Protein AF-A0A5C3KD18-F1 (afdb_monomer_lite)

Radius of gyration: 16.32 Å; chains: 1; bounding box: 27×26×52 Å

Secondary structure (DSSP, 8-state):
-PPPP--EEEETTEEEE-HHHHHHTT--GGGGGS---EEEEEETTTEEEEEETTSHHHHHHHHHHHHHT-HHHHHHHHHHT-

Organism: Coprinopsis marcescibilis (NCBI:txid230819)

Sequence (82 aa):
PGQKEFKVVLDGETLYIHQELAQALGWTEEALTKGVSLRLSGWSPHYFAITRKGTDTDLLAHGTIESSRNATVVATLEYLKK

Foldseek 3Di:
DDDDDWDWDADPNDIHGDPVVCVVLVNDPVCVVPPFDWDWADDPPPDTDIHGPPDPVNVVSNVVNVLVPDPVSVVVVVVVVD

pLDDT: mean 77.57, std 8.5, range [51.5, 88.12]

Structure (mmCIF, N/CA/C/O backbone):
data_AF-A0A5C3KD18-F1
#
_entry.id   AF-A0A5C3KD18-F1
#
loop_
_atom_site.group_PDB
_atom_site.id
_atom_site.type_symbol
_atom_site.label_atom_id
_atom_site.label_alt_id
_atom_site.label_comp_id
_atom_site.label_asym_id
_atom_site.label_entity_id
_atom_site.label_seq_id
_atom_site.pdbx_PDB_ins_code
_atom_site.Cartn_x
_atom_site.Cartn_y
_atom_site.Cartn_z
_atom_site.occupancy
_atom_site.B_iso_or_equiv
_atom_site.auth_seq_id
_atom_site.auth_comp_id
_atom_site.auth_asym_id
_atom_site.auth_atom_id
_atom_site.pdbx_PDB_model_num
ATOM 1 N N . PRO A 1 1 ? 11.709 12.917 1.715 1.00 51.50 1 PRO A N 1
ATOM 2 C CA . PRO A 1 1 ? 10.551 13.315 0.874 1.00 51.50 1 PRO A CA 1
ATOM 3 C C . PRO A 1 1 ? 9.243 13.050 1.632 1.00 51.50 1 PRO A C 1
ATOM 5 O O . PRO A 1 1 ? 9.072 11.947 2.137 1.00 51.50 1 PRO A O 1
ATOM 8 N N . GLY A 1 2 ? 8.386 14.063 1.796 1.00 68.88 2 GLY A N 1
ATOM 9 C CA . GLY A 1 2 ? 7.110 13.916 2.509 1.00 68.88 2 GLY A CA 1
ATOM 10 C C . GLY A 1 2 ? 6.098 13.051 1.751 1.00 68.88 2 GLY A C 1
ATOM 11 O O . GLY A 1 2 ? 6.266 12.789 0.558 1.00 68.88 2 GLY A O 1
ATOM 12 N N . GLN A 1 3 ? 5.050 12.614 2.450 1.00 69.69 3 GLN A N 1
ATOM 13 C CA . GLN A 1 3 ? 3.916 11.915 1.849 1.00 69.69 3 GLN A CA 1
ATOM 14 C C . GLN A 1 3 ? 3.225 12.845 0.839 1.00 69.69 3 GLN A C 1
ATOM 16 O O . GLN A 1 3 ? 2.933 13.996 1.155 1.00 69.69 3 GLN A O 1
ATOM 21 N N . LYS A 1 4 ? 3.007 12.361 -0.388 1.00 77.94 4 LYS A N 1
ATOM 22 C CA . LYS A 1 4 ? 2.243 13.071 -1.421 1.00 77.94 4 LYS A CA 1
ATOM 23 C C . LYS A 1 4 ? 0.854 12.458 -1.526 1.00 77.94 4 LYS A C 1
ATOM 25 O O . LYS A 1 4 ? 0.724 11.235 -1.535 1.00 77.94 4 LYS A O 1
ATOM 30 N N . GLU A 1 5 ? -0.157 13.307 -1.639 1.00 79.75 5 GLU A N 1
ATOM 31 C CA . GLU A 1 5 ? -1.531 12.889 -1.898 1.00 79.75 5 GLU A CA 1
ATOM 32 C C . GLU A 1 5 ? -1.843 13.004 -3.388 1.00 79.75 5 GLU A C 1
ATOM 34 O O . GLU A 1 5 ? -1.516 14.001 -4.032 1.00 79.75 5 GLU A O 1
ATOM 39 N N . PHE A 1 6 ? -2.493 11.979 -3.931 1.00 81.88 6 PHE A N 1
ATOM 40 C CA . PHE A 1 6 ? -2.918 11.933 -5.324 1.00 81.88 6 PHE A CA 1
ATOM 41 C C . PHE A 1 6 ? -4.408 11.622 -5.373 1.00 81.88 6 PHE A C 1
ATOM 43 O O . PHE A 1 6 ? -4.880 10.706 -4.698 1.00 81.88 6 PHE A O 1
ATOM 50 N N . LYS A 1 7 ? -5.152 12.366 -6.194 1.00 84.56 7 LYS A N 1
ATOM 51 C CA . LYS A 1 7 ? -6.539 12.017 -6.508 1.00 84.56 7 LYS A CA 1
ATOM 52 C C . LYS A 1 7 ? -6.552 10.898 -7.547 1.00 84.56 7 LYS A C 1
ATOM 54 O O . LYS A 1 7 ? -5.743 10.897 -8.473 1.00 84.56 7 LYS A O 1
ATOM 59 N N . VAL A 1 8 ? -7.479 9.964 -7.386 1.00 84.88 8 VAL A N 1
ATOM 60 C CA . VAL A 1 8 ? -7.733 8.871 -8.330 1.00 84.88 8 VAL A CA 1
ATOM 61 C C . VAL A 1 8 ? -9.217 8.860 -8.668 1.00 84.88 8 VAL A C 1
ATOM 6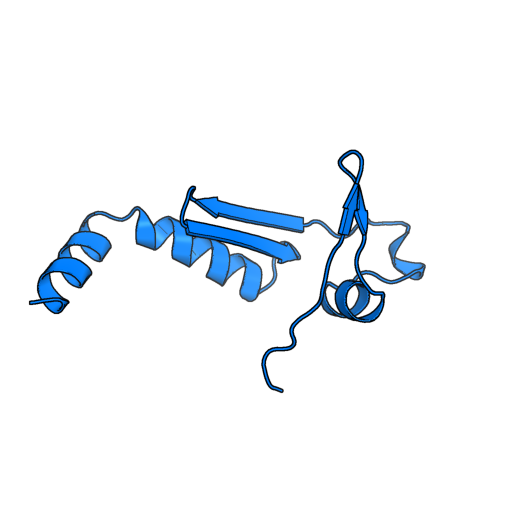3 O O . VAL A 1 8 ? -10.042 9.235 -7.832 1.00 84.88 8 VAL A O 1
ATOM 66 N N . VAL A 1 9 ? -9.556 8.467 -9.893 1.00 88.12 9 VAL A N 1
ATOM 67 C CA . VAL A 1 9 ? -10.947 8.380 -10.359 1.00 88.12 9 VAL A CA 1
ATOM 68 C C . VAL A 1 9 ? -11.265 6.919 -10.631 1.00 88.12 9 VAL A C 1
ATOM 70 O O . VAL A 1 9 ? -10.497 6.244 -11.308 1.00 88.12 9 VAL A O 1
ATOM 73 N N . LEU A 1 10 ? -12.382 6.431 -10.096 1.00 84.25 10 LEU A N 1
ATOM 74 C CA . LEU A 1 10 ? -12.905 5.100 -10.389 1.00 84.25 10 LEU A CA 1
ATOM 75 C C . LEU A 1 10 ? -14.148 5.256 -11.263 1.00 84.25 10 LEU A C 1
ATOM 77 O O . LEU A 1 10 ? -15.109 5.897 -10.840 1.00 84.25 10 LEU A O 1
ATOM 81 N N . ASP A 1 11 ? -14.125 4.666 -12.452 1.00 86.44 11 ASP A N 1
ATOM 82 C CA . ASP A 1 11 ? -15.265 4.638 -13.370 1.00 86.44 11 ASP A CA 1
ATOM 83 C C . ASP A 1 11 ? -15.322 3.286 -14.084 1.00 86.44 11 ASP A C 1
ATOM 85 O O . ASP A 1 11 ? -14.306 2.821 -14.596 1.00 86.44 11 ASP A O 1
ATOM 89 N N . GLY A 1 12 ? -16.487 2.631 -14.070 1.00 79.06 12 GLY A N 1
ATOM 90 C CA . GLY A 1 12 ? -16.697 1.335 -14.729 1.00 79.06 12 GLY A CA 1
ATOM 91 C C . GLY A 1 12 ? -15.614 0.293 -14.419 1.00 79.06 12 GLY A C 1
ATOM 92 O O . GLY A 1 12 ? -15.022 -0.258 -15.340 1.00 79.06 12 GLY A O 1
ATOM 93 N N . GLU A 1 13 ? -15.296 0.089 -13.133 1.00 79.94 13 GLU A N 1
ATOM 94 C CA . GLU A 1 13 ? -14.229 -0.818 -12.647 1.00 79.94 13 GLU A CA 1
ATOM 95 C C . GLU A 1 13 ? -12.793 -0.430 -13.056 1.00 79.94 13 GLU A C 1
ATOM 97 O O . GLU A 1 13 ? -11.834 -1.130 -12.729 1.00 79.94 13 GLU A O 1
ATOM 102 N N . THR A 1 14 ? -12.616 0.718 -13.710 1.00 77.06 14 THR A N 1
ATOM 103 C CA . THR A 1 14 ? -11.320 1.231 -14.157 1.00 77.06 14 THR A CA 1
ATOM 104 C C . THR A 1 14 ? -10.824 2.321 -13.214 1.00 77.06 14 THR A C 1
ATOM 106 O O . THR A 1 14 ? -11.506 3.319 -12.977 1.00 77.06 14 THR A O 1
ATOM 109 N N . LEU A 1 15 ? -9.615 2.140 -12.675 1.00 81.94 15 LEU A N 1
ATOM 110 C CA . LEU A 1 15 ? -8.948 3.133 -11.835 1.00 81.94 15 LEU A CA 1
ATOM 111 C C . LEU A 1 15 ? -8.022 4.011 -12.684 1.00 81.94 15 LEU A C 1
ATOM 113 O O . LEU A 1 15 ? -6.980 3.559 -13.157 1.00 81.94 15 LEU A O 1
ATOM 117 N N . TYR A 1 16 ? -8.373 5.283 -12.822 1.00 84.00 16 TYR A N 1
ATOM 118 C CA . TYR A 1 16 ? -7.555 6.299 -13.470 1.00 84.00 16 TYR A CA 1
ATOM 119 C C . TYR A 1 16 ? -6.677 6.990 -12.434 1.00 84.00 16 TYR A C 1
ATOM 121 O O . TYR A 1 16 ? -7.163 7.522 -11.429 1.00 84.00 16 TYR A O 1
ATOM 129 N N . ILE A 1 17 ? -5.374 7.008 -12.697 1.00 86.19 17 ILE A N 1
ATOM 130 C CA . ILE A 1 17 ? -4.387 7.657 -11.840 1.00 86.19 17 ILE A CA 1
ATOM 131 C C . ILE A 1 17 ? -3.540 8.646 -12.637 1.00 86.19 17 ILE A C 1
ATOM 133 O O . ILE A 1 17 ? -3.328 8.479 -13.836 1.00 86.19 17 ILE A O 1
ATOM 137 N N . HIS A 1 18 ? -3.021 9.670 -11.960 1.00 88.00 18 HIS A N 1
ATOM 138 C CA . HIS A 1 18 ? -2.059 10.588 -12.563 1.00 88.00 18 HIS A CA 1
ATOM 139 C C . HIS A 1 18 ? -0.751 9.870 -12.926 1.00 88.00 18 HIS A C 1
ATOM 141 O O . HIS A 1 18 ? -0.301 8.974 -12.209 1.00 88.00 18 HIS A O 1
ATOM 147 N N . GLN A 1 19 ? -0.101 10.322 -14.001 1.00 84.38 19 GLN A N 1
ATOM 148 C CA . GLN A 1 19 ? 1.169 9.769 -14.483 1.00 84.38 19 GLN A CA 1
ATOM 149 C C . GLN A 1 19 ? 2.255 9.749 -13.397 1.00 84.38 19 GLN A C 1
ATOM 151 O O . GLN A 1 19 ? 2.977 8.766 -13.276 1.00 84.38 19 GLN A O 1
ATOM 156 N N . GLU A 1 20 ? 2.345 10.790 -12.566 1.00 84.88 20 GLU A N 1
ATOM 157 C CA . GLU A 1 20 ? 3.312 10.840 -11.462 1.00 84.88 20 GLU A CA 1
ATOM 158 C C . GLU A 1 20 ? 3.102 9.709 -10.444 1.00 84.88 20 GLU A C 1
ATOM 160 O O . GLU A 1 20 ? 4.070 9.114 -9.968 1.00 84.88 20 GLU A O 1
ATOM 165 N N . LEU A 1 21 ? 1.842 9.375 -10.132 1.00 84.88 21 LEU A N 1
ATOM 166 C CA . LEU A 1 21 ? 1.516 8.250 -9.255 1.00 84.88 21 LEU A CA 1
ATOM 167 C C . LEU A 1 21 ? 1.862 6.921 -9.935 1.00 84.88 21 LEU A C 1
ATOM 169 O O . LEU A 1 21 ? 2.445 6.044 -9.302 1.00 84.88 21 LEU A O 1
ATOM 173 N N . ALA A 1 22 ? 1.563 6.790 -11.229 1.00 81.50 22 ALA A N 1
ATOM 174 C CA . ALA A 1 22 ? 1.924 5.614 -12.017 1.00 81.50 22 ALA A CA 1
ATOM 175 C C . ALA A 1 22 ? 3.445 5.375 -11.995 1.00 81.50 22 ALA A C 1
ATOM 177 O O . ALA A 1 22 ? 3.899 4.283 -11.659 1.00 81.50 22 ALA A O 1
ATOM 178 N N . GLN A 1 23 ? 4.238 6.419 -12.241 1.00 82.25 23 GLN A N 1
ATOM 179 C CA . GLN A 1 23 ? 5.700 6.366 -12.189 1.00 82.25 23 GLN A CA 1
ATOM 180 C C . GLN A 1 23 ? 6.221 6.035 -10.788 1.00 82.25 23 GLN A C 1
ATOM 182 O O . GLN A 1 23 ? 7.128 5.214 -10.654 1.00 82.25 23 GLN A O 1
ATOM 187 N N . ALA A 1 24 ? 5.626 6.609 -9.737 1.00 79.56 24 ALA A N 1
ATOM 188 C CA . ALA A 1 24 ? 5.977 6.285 -8.353 1.00 79.56 24 ALA A CA 1
ATOM 189 C C . ALA A 1 24 ? 5.693 4.811 -8.001 1.00 79.56 24 ALA A C 1
ATOM 191 O O . ALA A 1 24 ? 6.429 4.207 -7.221 1.00 79.56 24 ALA A O 1
ATOM 192 N N . LEU A 1 25 ? 4.667 4.210 -8.613 1.00 77.50 25 LEU A N 1
ATOM 193 C CA . LEU A 1 25 ? 4.369 2.775 -8.527 1.00 77.50 25 LEU A CA 1
ATOM 194 C C . LEU A 1 25 ? 5.254 1.918 -9.456 1.00 77.50 25 LEU A C 1
ATOM 196 O O . LEU A 1 25 ? 5.208 0.686 -9.403 1.00 77.50 25 LEU A O 1
ATOM 200 N N . GLY A 1 26 ? 6.099 2.551 -10.272 1.00 76.44 26 GLY A N 1
ATOM 201 C CA . GLY A 1 26 ? 7.007 1.904 -11.213 1.00 76.44 26 GLY A CA 1
ATOM 202 C C . GLY A 1 26 ? 6.371 1.536 -12.552 1.00 76.44 26 GLY A C 1
ATOM 203 O O . GLY A 1 26 ? 6.910 0.675 -13.245 1.00 76.44 26 GLY A O 1
ATOM 204 N N . TRP A 1 27 ? 5.233 2.133 -12.909 1.00 79.12 27 TRP A N 1
ATOM 205 C CA . TRP A 1 27 ? 4.622 1.990 -14.230 1.00 79.12 27 TRP A CA 1
ATOM 206 C C . TRP A 1 27 ? 5.286 2.975 -15.193 1.00 79.12 27 TRP A C 1
ATOM 208 O O . TRP A 1 27 ? 5.244 4.188 -14.989 1.00 79.12 27 TRP A O 1
ATOM 218 N N . THR A 1 28 ? 5.906 2.448 -16.243 1.00 74.56 28 THR A N 1
ATOM 219 C CA . THR A 1 28 ? 6.508 3.227 -17.331 1.00 74.56 28 THR A CA 1
ATOM 220 C C . THR A 1 28 ? 5.957 2.738 -18.666 1.00 74.56 28 THR A C 1
ATOM 222 O O . THR A 1 28 ? 5.506 1.596 -18.767 1.00 74.56 28 THR A O 1
ATOM 225 N N . GLU A 1 29 ? 5.991 3.580 -19.702 1.00 68.50 29 GLU A N 1
ATOM 226 C CA . GLU A 1 29 ? 5.533 3.202 -21.051 1.00 68.50 29 GLU A CA 1
ATOM 227 C C . GLU A 1 29 ? 6.309 1.988 -21.598 1.00 68.50 29 GLU A C 1
ATOM 229 O O . GLU A 1 29 ? 5.755 1.137 -22.285 1.00 68.50 29 GLU A O 1
ATOM 234 N N . GLU A 1 30 ? 7.571 1.831 -21.199 1.00 65.56 30 GLU A N 1
ATOM 235 C CA . GLU A 1 30 ? 8.438 0.706 -21.575 1.00 65.56 30 GLU A CA 1
ATOM 236 C C . GLU A 1 30 ? 8.102 -0.605 -20.832 1.00 65.56 30 GLU A C 1
ATOM 238 O O . GLU A 1 30 ? 8.487 -1.691 -21.273 1.00 65.56 30 GLU A O 1
ATOM 243 N N . ALA A 1 31 ? 7.347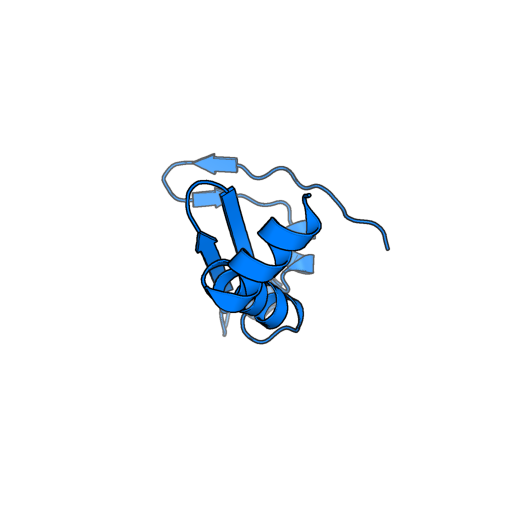 -0.544 -19.726 1.00 58.03 31 ALA A N 1
ATOM 244 C CA . ALA A 1 31 ? 6.955 -1.714 -18.931 1.00 58.03 31 ALA A CA 1
ATOM 245 C C . ALA A 1 31 ? 5.852 -2.574 -19.588 1.00 58.03 31 ALA A C 1
ATOM 247 O O . ALA A 1 31 ? 5.432 -3.583 -19.014 1.00 58.03 31 ALA A O 1
ATOM 248 N N . LEU A 1 32 ? 5.417 -2.224 -20.807 1.00 52.03 32 LEU A N 1
ATOM 249 C CA . LEU A 1 32 ? 4.364 -2.897 -21.584 1.00 52.03 32 LEU A CA 1
ATOM 250 C C . LEU A 1 32 ? 4.563 -4.413 -21.773 1.00 52.03 32 LEU A C 1
ATOM 252 O O . LEU A 1 32 ? 3.599 -5.121 -22.046 1.00 52.03 32 LEU A O 1
ATOM 256 N N . THR A 1 33 ? 5.778 -4.944 -21.604 1.00 51.53 33 THR A N 1
ATOM 257 C CA . THR A 1 33 ? 6.054 -6.382 -21.796 1.00 51.53 33 THR A CA 1
ATOM 258 C C . THR A 1 33 ? 5.959 -7.223 -20.522 1.00 51.53 33 THR A C 1
ATOM 260 O O . THR A 1 33 ? 5.838 -8.445 -20.603 1.00 51.53 33 THR A O 1
ATOM 263 N N . LYS A 1 34 ? 5.987 -6.601 -19.338 1.00 57.22 34 LYS A N 1
ATOM 264 C CA . LYS A 1 34 ? 5.869 -7.283 -18.042 1.00 57.22 34 LYS A CA 1
ATOM 265 C C . LYS A 1 34 ? 5.111 -6.365 -17.096 1.00 57.22 34 LYS A C 1
ATOM 267 O O . LYS A 1 34 ? 5.727 -5.614 -16.344 1.00 57.22 34 LYS A O 1
ATOM 272 N N . GLY A 1 35 ? 3.781 -6.409 -17.166 1.00 62.81 35 GLY A N 1
ATOM 273 C CA . GLY A 1 35 ? 2.912 -5.636 -16.280 1.00 62.81 35 GLY A CA 1
ATOM 274 C C . GLY A 1 35 ? 3.398 -5.669 -14.827 1.00 62.81 35 GLY A C 1
ATOM 275 O O . GLY A 1 35 ? 3.924 -6.676 -14.344 1.00 62.81 35 GLY A O 1
ATOM 276 N N . VAL A 1 36 ? 3.268 -4.550 -14.122 1.00 69.50 36 VAL A N 1
ATOM 277 C CA . VAL A 1 36 ? 3.733 -4.459 -12.738 1.00 69.50 36 VAL A CA 1
ATOM 278 C C . VAL A 1 36 ? 2.790 -5.253 -11.845 1.00 69.50 36 VAL A C 1
ATOM 280 O O . VAL A 1 36 ? 1.612 -4.932 -11.724 1.00 69.50 36 VAL A O 1
ATOM 283 N N . SER A 1 37 ? 3.308 -6.311 -11.215 1.00 78.56 37 SER A N 1
ATOM 284 C CA . SER A 1 37 ? 2.529 -7.107 -10.269 1.00 78.56 37 SER A CA 1
ATOM 285 C C . SER A 1 37 ? 2.221 -6.261 -9.037 1.00 78.56 37 SER A C 1
ATOM 287 O O . SER A 1 37 ? 3.129 -5.850 -8.314 1.00 78.56 37 SER A O 1
ATOM 289 N N . LEU A 1 38 ? 0.939 -5.992 -8.817 1.00 78.31 38 LEU A N 1
ATOM 290 C CA . LEU A 1 38 ? 0.447 -5.295 -7.638 1.00 78.31 38 LEU A CA 1
ATOM 291 C C . LEU A 1 38 ? -0.064 -6.298 -6.611 1.00 78.31 38 LEU A C 1
ATOM 293 O O . LEU A 1 38 ? -0.519 -7.392 -6.960 1.00 78.31 38 LEU A O 1
ATOM 297 N N . ARG A 1 39 ? -0.037 -5.896 -5.344 1.00 81.50 39 ARG A N 1
ATOM 298 C CA . ARG A 1 39 ? -0.761 -6.571 -4.274 1.00 81.50 39 ARG A CA 1
ATOM 299 C C . ARG A 1 39 ? -1.735 -5.591 -3.634 1.00 81.50 39 ARG A C 1
ATOM 301 O O . ARG A 1 39 ? -1.354 -4.484 -3.265 1.00 81.50 39 ARG A O 1
ATOM 308 N N . LEU A 1 40 ? -2.986 -6.025 -3.501 1.00 81.69 40 LEU A N 1
ATOM 309 C CA . LEU A 1 40 ? -3.961 -5.390 -2.627 1.00 81.69 40 LEU A CA 1
ATOM 310 C C . LEU A 1 40 ? -3.844 -6.032 -1.243 1.00 81.69 40 LEU A C 1
ATOM 312 O O . LEU A 1 40 ? -4.047 -7.237 -1.088 1.00 81.69 40 LEU A O 1
ATOM 316 N N . SER A 1 41 ? -3.520 -5.218 -0.252 1.00 79.44 41 SER A N 1
ATOM 317 C CA . SER A 1 41 ? -3.301 -5.614 1.132 1.00 79.44 41 SER A CA 1
ATOM 318 C C . SER A 1 41 ? -4.247 -4.795 2.005 1.00 79.44 41 SER A C 1
ATOM 320 O O . SER A 1 41 ? -4.110 -3.580 2.078 1.00 79.44 41 SER A O 1
ATOM 322 N N . GLY A 1 42 ? -5.210 -5.424 2.682 1.00 77.06 42 GLY A N 1
ATOM 323 C CA . GLY A 1 42 ? -6.074 -4.706 3.616 1.00 77.06 42 GLY A CA 1
ATOM 324 C C . GLY A 1 42 ? -6.999 -5.575 4.458 1.00 77.06 42 GLY A C 1
ATOM 325 O O . GLY A 1 42 ? -7.062 -6.797 4.298 1.00 77.06 42 GLY A O 1
ATOM 326 N N . TRP A 1 43 ? -7.745 -4.924 5.347 1.00 73.44 43 TRP A N 1
ATOM 327 C CA . TRP A 1 43 ? -8.916 -5.499 5.998 1.00 73.44 43 TRP A CA 1
ATOM 328 C C . TRP A 1 43 ? -10.057 -4.481 6.040 1.00 73.44 43 TRP A C 1
ATOM 330 O O . TRP A 1 43 ? -9.877 -3.305 6.367 1.00 73.44 43 TRP A O 1
ATOM 340 N N . SER A 1 44 ? -11.257 -4.963 5.724 1.00 64.31 44 SER A N 1
ATOM 341 C CA . SER A 1 44 ? -12.481 -4.186 5.897 1.00 64.31 44 SER A CA 1
ATOM 342 C C . SER A 1 44 ? -12.768 -3.980 7.391 1.00 64.31 44 SER A C 1
ATOM 344 O O . SER A 1 44 ? -12.526 -4.908 8.168 1.00 64.31 44 SER A O 1
ATOM 346 N N . PRO A 1 45 ? -13.300 -2.822 7.819 1.00 68.75 45 PRO A N 1
ATOM 347 C CA . PRO A 1 45 ? -13.593 -1.613 7.034 1.00 68.75 45 PRO A CA 1
ATOM 348 C C . PRO A 1 45 ? -12.461 -0.563 7.027 1.00 68.75 45 PRO A C 1
ATOM 350 O O . PRO A 1 45 ? -12.680 0.558 6.581 1.00 68.75 45 PRO A O 1
ATOM 353 N N . HIS A 1 46 ? -11.278 -0.868 7.568 1.00 69.06 46 HIS A N 1
ATOM 354 C CA . HIS A 1 46 ? -10.369 0.173 8.064 1.00 69.06 46 HIS A CA 1
ATOM 355 C C . HIS A 1 46 ? -9.229 0.564 7.124 1.00 69.06 46 HIS A C 1
ATOM 357 O O . HIS A 1 46 ? -8.842 1.731 7.118 1.00 69.06 46 HIS A O 1
ATOM 363 N N . TYR A 1 47 ? -8.658 -0.370 6.361 1.00 71.62 47 TYR A N 1
ATOM 364 C CA . TYR A 1 47 ? -7.486 -0.046 5.548 1.00 71.62 47 TYR A CA 1
ATOM 365 C C . TYR A 1 47 ? -7.313 -0.987 4.365 1.00 71.62 47 TYR A C 1
ATOM 367 O O . TYR A 1 47 ? -7.362 -2.206 4.523 1.00 71.62 47 TYR A O 1
ATOM 375 N N . PHE A 1 48 ? -7.035 -0.406 3.199 1.00 76.75 48 PHE A N 1
ATOM 376 C CA . PHE A 1 48 ? -6.590 -1.108 2.003 1.00 76.75 48 PHE A CA 1
ATOM 377 C C . PHE A 1 48 ? -5.429 -0.335 1.373 1.00 76.75 48 PHE A C 1
ATOM 379 O O . PHE A 1 48 ? -5.505 0.877 1.189 1.00 76.75 48 PHE A O 1
ATOM 386 N N . ALA A 1 49 ? -4.363 -1.050 1.032 1.00 82.44 49 ALA A N 1
ATOM 387 C CA . ALA A 1 49 ? -3.185 -0.552 0.344 1.00 82.44 49 ALA A CA 1
ATOM 388 C C . ALA A 1 49 ? -2.984 -1.307 -0.962 1.00 82.44 49 ALA A C 1
ATOM 390 O O . ALA A 1 49 ? -3.104 -2.531 -1.002 1.00 82.44 49 ALA A O 1
ATOM 391 N N . ILE A 1 50 ? -2.615 -0.577 -2.008 1.00 82.00 50 ILE A N 1
ATOM 392 C CA . ILE A 1 50 ? -2.143 -1.150 -3.264 1.00 82.00 50 ILE A CA 1
ATOM 393 C C . ILE A 1 50 ? -0.647 -0.868 -3.343 1.00 82.00 50 ILE A C 1
ATOM 395 O O . ILE A 1 50 ? -0.228 0.289 -3.375 1.00 82.00 50 ILE A O 1
ATOM 399 N N . THR A 1 51 ? 0.159 -1.923 -3.349 1.00 85.31 51 THR A N 1
ATOM 400 C CA . THR A 1 51 ? 1.623 -1.839 -3.380 1.00 85.31 51 THR A CA 1
ATOM 401 C C . THR A 1 51 ? 2.174 -2.604 -4.574 1.00 85.31 51 THR A C 1
ATOM 403 O O . THR A 1 51 ? 1.552 -3.533 -5.095 1.00 85.31 51 THR A O 1
ATOM 406 N N . ARG A 1 52 ? 3.378 -2.233 -5.017 1.00 82.06 52 ARG A N 1
ATOM 407 C CA . ARG A 1 52 ? 4.137 -3.054 -5.960 1.00 82.06 52 ARG A CA 1
ATOM 408 C C . ARG A 1 52 ? 4.619 -4.309 -5.235 1.00 82.06 52 ARG A C 1
ATOM 410 O O . ARG A 1 52 ? 5.281 -4.213 -4.210 1.00 82.06 52 ARG A O 1
ATOM 417 N N . LYS A 1 53 ? 4.310 -5.485 -5.775 1.00 82.25 53 LYS A N 1
ATOM 418 C CA . LYS A 1 53 ? 4.665 -6.764 -5.158 1.00 82.25 53 LYS A CA 1
ATOM 419 C C . LYS A 1 53 ? 6.184 -6.894 -5.006 1.00 82.25 53 LYS A C 1
ATOM 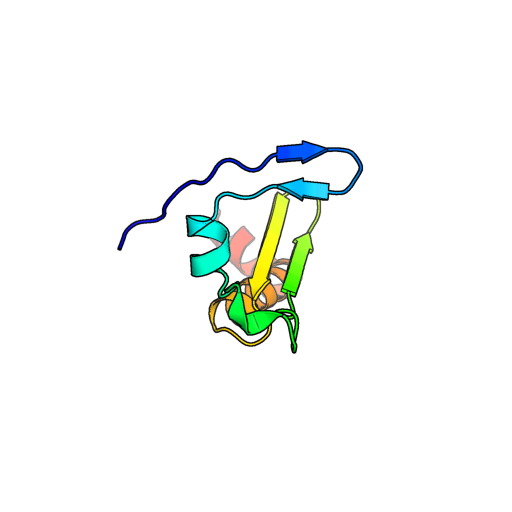421 O O . LYS A 1 53 ? 6.926 -6.666 -5.963 1.00 82.25 53 LYS A O 1
ATOM 426 N N . GLY A 1 54 ? 6.622 -7.324 -3.827 1.00 82.06 54 GLY A N 1
ATOM 427 C CA . GLY A 1 54 ? 8.025 -7.591 -3.511 1.00 82.06 54 GLY A CA 1
ATOM 428 C C . GLY A 1 54 ? 8.842 -6.372 -3.079 1.00 82.06 54 GLY A C 1
ATOM 429 O O . GLY A 1 54 ? 10.051 -6.509 -2.927 1.00 82.06 54 GLY A O 1
ATOM 430 N N . THR A 1 55 ? 8.228 -5.200 -2.885 1.00 84.00 55 THR A N 1
ATOM 431 C CA . THR A 1 55 ? 8.906 -4.045 -2.271 1.00 84.00 55 THR A CA 1
ATOM 432 C C . THR A 1 55 ? 8.814 -4.085 -0.743 1.00 84.00 55 THR A C 1
ATOM 434 O O . THR A 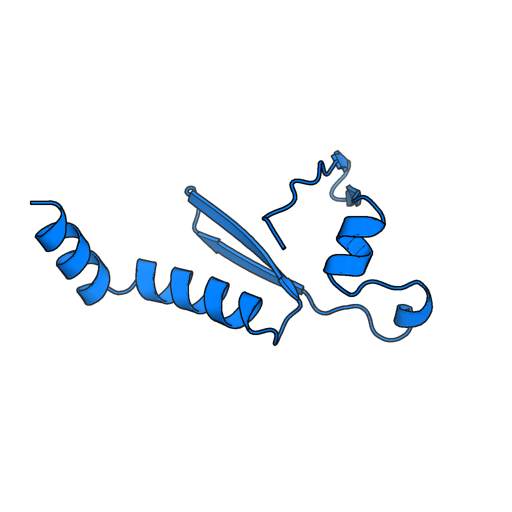1 55 ? 7.929 -4.729 -0.178 1.00 84.00 55 THR A O 1
ATOM 437 N N . ASP A 1 56 ? 9.670 -3.327 -0.054 1.00 85.56 56 ASP A N 1
ATOM 438 C CA . ASP A 1 56 ? 9.606 -3.181 1.411 1.00 85.56 56 ASP A CA 1
ATOM 439 C C . ASP A 1 56 ? 8.240 -2.662 1.882 1.00 85.56 56 ASP A C 1
ATOM 441 O O . ASP A 1 56 ? 7.711 -3.091 2.905 1.00 85.56 56 ASP A O 1
ATOM 445 N N . THR A 1 57 ? 7.618 -1.780 1.097 1.00 81.25 57 THR A N 1
ATOM 446 C CA . THR A 1 57 ? 6.255 -1.289 1.339 1.00 81.25 57 THR A CA 1
ATOM 447 C C . THR A 1 57 ? 5.194 -2.382 1.226 1.00 81.25 57 THR A C 1
ATOM 449 O O . THR A 1 57 ? 4.230 -2.362 1.988 1.00 81.25 57 THR A O 1
ATOM 452 N N . ASP A 1 58 ? 5.360 -3.349 0.322 1.00 83.50 58 ASP A N 1
ATOM 453 C CA . ASP A 1 58 ? 4.482 -4.520 0.224 1.00 83.50 58 ASP A CA 1
ATOM 454 C C . ASP A 1 58 ? 4.622 -5.433 1.449 1.00 83.50 58 ASP A C 1
ATOM 456 O O . ASP A 1 58 ? 3.613 -5.810 2.048 1.00 83.50 58 ASP A O 1
ATOM 460 N N . LEU A 1 59 ? 5.855 -5.706 1.887 1.00 85.00 59 LEU A N 1
ATOM 461 C CA . LEU A 1 59 ? 6.112 -6.468 3.114 1.00 85.00 59 LEU A CA 1
ATOM 462 C C . LEU A 1 59 ? 5.535 -5.771 4.352 1.00 85.00 59 LEU A C 1
ATOM 464 O O . LEU A 1 59 ? 4.905 -6.422 5.184 1.00 85.00 59 LEU A O 1
ATOM 468 N N . LEU A 1 60 ? 5.686 -4.447 4.448 1.00 84.50 60 LEU A N 1
ATOM 469 C CA . LEU A 1 60 ? 5.156 -3.658 5.559 1.00 84.50 60 LEU A CA 1
ATOM 470 C C . LEU A 1 60 ? 3.622 -3.678 5.602 1.00 84.50 60 LEU A C 1
ATOM 472 O O . LEU A 1 60 ? 3.037 -3.906 6.664 1.00 84.50 60 LEU A O 1
ATOM 476 N N . ALA A 1 61 ? 2.963 -3.464 4.458 1.00 83.06 61 ALA A N 1
ATOM 477 C CA . ALA A 1 61 ? 1.505 -3.508 4.371 1.00 83.06 61 ALA A CA 1
ATOM 478 C C . ALA A 1 61 ? 0.972 -4.899 4.746 1.00 83.06 61 ALA A C 1
ATOM 480 O O . ALA A 1 61 ? -0.003 -5.011 5.490 1.00 83.06 61 ALA A O 1
ATOM 481 N N . HIS A 1 62 ? 1.644 -5.959 4.289 1.00 83.19 62 HIS A N 1
ATOM 482 C CA . HIS A 1 62 ? 1.283 -7.333 4.623 1.00 83.19 62 HIS A CA 1
ATOM 483 C C . HIS A 1 62 ? 1.470 -7.640 6.115 1.00 83.19 62 HIS A C 1
ATOM 485 O O . HIS A 1 62 ? 0.522 -8.065 6.774 1.00 83.19 62 HIS A O 1
ATOM 491 N N . GLY A 1 63 ? 2.645 -7.332 6.673 1.00 81.44 63 GLY A N 1
ATOM 492 C CA . GLY A 1 63 ? 2.955 -7.566 8.085 1.00 81.44 63 GLY A CA 1
ATOM 493 C C . GLY A 1 63 ? 2.045 -6.785 9.035 1.00 81.4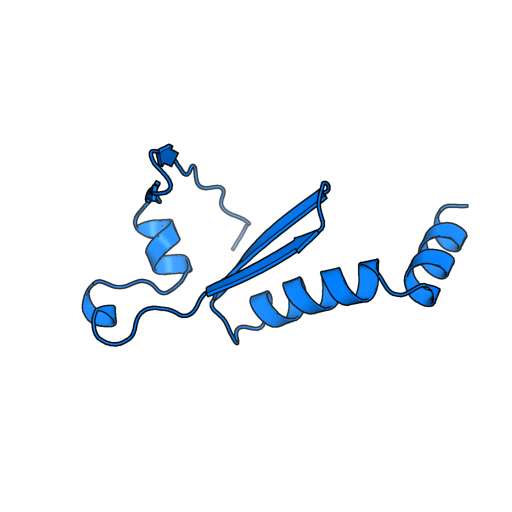4 63 GLY A C 1
ATOM 494 O O . GLY A 1 63 ? 1.696 -7.278 10.108 1.00 81.44 63 GLY A O 1
ATOM 495 N N . THR A 1 64 ? 1.584 -5.599 8.625 1.00 81.19 64 THR A N 1
ATOM 496 C CA . THR A 1 64 ? 0.592 -4.816 9.380 1.00 81.19 64 THR A CA 1
ATOM 497 C C . THR A 1 64 ? -0.746 -5.554 9.474 1.00 81.19 64 THR A C 1
ATOM 499 O O . THR A 1 64 ? -1.342 -5.622 10.548 1.00 81.19 64 THR A O 1
ATOM 502 N N . ILE A 1 65 ? -1.206 -6.161 8.377 1.00 80.75 65 ILE A N 1
ATOM 503 C CA . ILE A 1 65 ? -2.447 -6.951 8.359 1.00 80.75 65 ILE A CA 1
ATOM 504 C C . ILE A 1 65 ? -2.297 -8.205 9.210 1.00 80.75 65 ILE A C 1
ATOM 506 O O . ILE A 1 65 ? -3.177 -8.496 10.019 1.00 80.75 65 ILE A O 1
ATOM 510 N N . GLU A 1 66 ? -1.193 -8.934 9.065 1.00 81.62 66 GLU A N 1
ATOM 511 C CA . GLU A 1 66 ? -0.939 -10.134 9.866 1.00 81.62 66 GLU A CA 1
ATOM 512 C C . GLU A 1 66 ? -0.893 -9.806 11.362 1.00 81.62 66 GLU A C 1
ATOM 514 O O . GLU A 1 66 ? -1.560 -10.460 12.165 1.00 81.62 66 GLU A O 1
ATOM 519 N N . SER A 1 67 ? -0.196 -8.728 11.729 1.00 78.12 67 SER A N 1
ATOM 520 C CA . SER A 1 67 ? -0.106 -8.257 13.114 1.00 78.12 67 SER A CA 1
ATOM 521 C C . SER A 1 67 ? -1.461 -7.808 13.663 1.00 78.12 67 SER A C 1
ATOM 523 O O . SER A 1 67 ? -1.774 -8.107 14.811 1.00 78.12 67 SER A O 1
ATOM 525 N N . SER A 1 68 ? -2.307 -7.163 12.847 1.00 72.25 68 SER A N 1
ATOM 526 C CA . SER A 1 68 ? -3.662 -6.752 13.260 1.00 72.25 68 SER A CA 1
ATOM 527 C C . SER A 1 68 ? -4.572 -7.932 13.622 1.00 72.25 68 SER A C 1
ATOM 529 O O . SER A 1 68 ? -5.506 -7.781 14.405 1.00 72.25 68 SER A O 1
ATOM 531 N N . ARG A 1 69 ? -4.294 -9.116 13.064 1.00 77.88 69 ARG A N 1
ATOM 532 C CA . ARG A 1 69 ? -5.043 -10.356 13.317 1.00 77.88 69 ARG A CA 1
ATOM 533 C C . ARG A 1 69 ? -4.386 -11.230 14.387 1.00 77.88 69 ARG A C 1
ATOM 535 O O . ARG A 1 69 ? -4.954 -12.250 14.771 1.00 77.88 69 ARG A O 1
ATOM 542 N N . ASN A 1 70 ? -3.201 -10.857 14.868 1.00 82.38 70 ASN A N 1
ATOM 543 C CA . ASN A 1 70 ? -2.477 -11.609 15.881 1.00 82.38 70 ASN A CA 1
ATOM 544 C C . ASN A 1 70 ? -3.043 -11.301 17.276 1.00 82.38 70 ASN A C 1
ATOM 546 O O . ASN A 1 70 ? -2.918 -10.185 17.779 1.00 82.38 70 ASN A O 1
ATOM 550 N N . ALA A 1 71 ? -3.631 -12.312 17.921 1.00 83.00 71 ALA A N 1
ATOM 551 C CA . ALA A 1 71 ? -4.285 -12.168 19.221 1.00 83.00 71 ALA A CA 1
ATOM 552 C C . ALA A 1 71 ? -3.358 -11.610 20.319 1.00 83.00 71 ALA A C 1
ATOM 554 O O . ALA A 1 71 ? -3.803 -10.818 21.148 1.00 83.00 71 ALA A O 1
ATOM 555 N N . THR A 1 72 ? -2.070 -11.966 20.305 1.00 83.00 72 THR A N 1
ATOM 556 C CA . THR A 1 72 ? -1.078 -11.476 21.276 1.00 83.00 72 THR A CA 1
ATOM 557 C C . THR A 1 72 ? -0.785 -9.993 21.076 1.00 83.00 72 THR A C 1
ATOM 559 O O . THR A 1 72 ? -0.719 -9.233 22.044 1.00 83.00 72 THR A O 1
ATOM 562 N N . VAL A 1 73 ? -0.642 -9.563 19.819 1.00 78.12 73 VAL A N 1
ATOM 563 C CA . VAL A 1 73 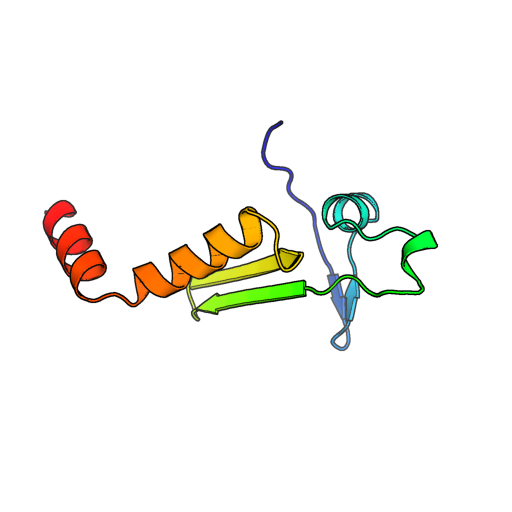? -0.423 -8.150 19.475 1.00 78.12 73 VAL A CA 1
ATOM 564 C C . VAL A 1 73 ? -1.646 -7.323 19.858 1.00 78.12 73 VAL A C 1
ATOM 566 O O . VAL A 1 73 ? -1.501 -6.303 20.528 1.00 78.12 73 VAL A O 1
ATOM 569 N N . VAL A 1 74 ? -2.851 -7.792 19.519 1.00 79.56 74 VAL A N 1
ATOM 570 C CA . VAL A 1 74 ? -4.108 -7.126 19.892 1.00 79.56 74 VAL A CA 1
ATOM 571 C C . VAL A 1 74 ? -4.228 -6.995 21.411 1.00 79.56 74 VAL A C 1
ATOM 573 O O . VAL A 1 74 ? -4.456 -5.895 21.905 1.00 79.56 74 VAL A O 1
ATOM 576 N N . ALA A 1 75 ? -4.001 -8.075 22.164 1.00 80.44 75 ALA A N 1
ATOM 577 C CA . ALA A 1 75 ? -4.063 -8.047 23.626 1.00 80.44 75 ALA A CA 1
ATOM 578 C C . ALA A 1 75 ? -3.040 -7.077 24.244 1.00 80.44 75 ALA A C 1
ATOM 580 O O . ALA A 1 75 ? -3.359 -6.368 25.198 1.00 80.44 75 ALA A O 1
ATOM 581 N N . THR A 1 76 ? -1.831 -7.009 23.680 1.00 81.31 76 THR A N 1
ATOM 582 C CA . THR A 1 76 ? -0.781 -6.081 24.126 1.00 81.31 76 THR A CA 1
ATOM 583 C C . THR A 1 76 ? -1.175 -4.629 23.861 1.00 81.31 76 THR A C 1
ATOM 585 O O . THR A 1 76 ? -1.054 -3.787 24.746 1.00 81.31 76 THR A O 1
ATOM 588 N N . LEU A 1 77 ? -1.690 -4.327 22.666 1.00 78.94 77 LEU A N 1
ATOM 589 C CA . LEU A 1 77 ? -2.162 -2.984 22.323 1.00 78.94 77 LEU A CA 1
ATOM 590 C C . LEU A 1 77 ? -3.347 -2.556 23.200 1.00 78.94 77 LEU A C 1
ATOM 592 O O . LEU A 1 77 ? -3.382 -1.415 23.647 1.00 78.94 77 LEU A O 1
ATOM 596 N N . GLU A 1 78 ? -4.288 -3.457 23.490 1.00 81.38 78 GLU A N 1
ATOM 597 C CA . GLU A 1 78 ? -5.405 -3.187 24.408 1.00 81.38 78 GLU A CA 1
ATOM 598 C C . GLU A 1 78 ? -4.948 -2.980 25.858 1.00 81.38 78 GLU A C 1
ATOM 600 O O . GLU A 1 78 ? -5.511 -2.148 26.567 1.00 81.38 78 GLU A O 1
ATOM 605 N N . TYR A 1 79 ? -3.907 -3.689 26.304 1.00 81.50 79 TYR A N 1
ATOM 606 C CA . TYR A 1 79 ? -3.286 -3.437 27.606 1.00 81.50 79 TYR A CA 1
ATOM 607 C C . TYR A 1 79 ? -2.649 -2.041 27.671 1.00 81.50 79 TYR A C 1
ATOM 609 O O . TYR A 1 79 ? -2.857 -1.334 28.648 1.00 81.50 79 TYR A O 1
ATOM 617 N N . LEU A 1 80 ? -1.929 -1.628 26.622 1.00 75.06 80 LEU A N 1
ATOM 618 C CA . LEU A 1 80 ? -1.241 -0.330 26.554 1.00 75.06 80 LEU A CA 1
ATOM 619 C C . LEU A 1 80 ? -2.179 0.878 26.392 1.00 75.06 80 LEU A C 1
ATOM 621 O O . LEU A 1 80 ? -1.751 2.008 26.601 1.00 75.06 80 LEU A O 1
ATOM 625 N N . LYS A 1 81 ? -3.436 0.665 25.985 1.00 76.75 81 LYS A N 1
ATOM 626 C CA . LYS A 1 81 ? -4.462 1.722 25.923 1.00 76.75 81 LYS A CA 1
ATOM 627 C C . LYS A 1 81 ? -5.023 2.107 27.299 1.00 76.75 81 LYS A C 1
ATOM 629 O O . LYS A 1 81 ? -5.761 3.089 27.372 1.00 76.75 81 LYS A O 1
ATOM 634 N N . LYS A 1 82 ? -4.746 1.318 28.341 1.00 54.81 82 LYS A N 1
ATOM 635 C CA . LYS A 1 82 ? -5.158 1.578 29.728 1.00 54.81 82 LYS A CA 1
ATOM 636 C C . LYS A 1 82 ? -4.117 2.410 30.460 1.00 54.81 82 LYS A C 1
ATOM 638 O O . LYS A 1 82 ? -4.553 3.222 31.303 1.00 54.81 82 LYS A O 1
#